Protein AF-A0A9E4KEC5-F1 (afdb_monomer_lite)

Radius of gyration: 15.19 Å; chains: 1; bounding box: 38×21×40 Å

Sequence (87 aa):
MPNIDLHHHIYIPEAEALAAKERERRPQHADSFEGFFPPVSSRYNAKMTEENWAVQLADAERKLSDMKADRLDMALASPPPPTFYYW

Foldseek 3Di:
DAAEAADAEADDVVLVVVLVVVCVVPVVPPQPCVVVDDPVVVVVVVVCCVPPVVCVRHPPVVVVVVCVVVVHPYYDYDHDPSSPDDD

Secondary structure (DSSP, 8-state):
---EEEEEE---HHHHHHHHHHHHH-GGG--TTTTTS-HHHHHHHHHHIIIIIHHHHH-HHHHHHHHHHTT-SEEEEE--GGG----

pLDDT: mean 83.68, std 10.07, range [57.12, 96.5]

Structure (mmCIF, N/CA/C/O backbone):
data_AF-A0A9E4KEC5-F1
#
_entry.id   AF-A0A9E4KEC5-F1
#
loop_
_atom_site.group_PDB
_atom_site.id
_atom_site.type_symbol
_atom_site.label_atom_id
_atom_site.label_alt_id
_atom_site.label_comp_id
_atom_site.label_asym_id
_atom_site.label_entity_id
_atom_site.label_seq_id
_atom_site.pdbx_PDB_ins_code
_atom_site.Cartn_x
_atom_site.Cartn_y
_atom_site.Cartn_z
_atom_site.occupancy
_atom_site.B_iso_or_equiv
_atom_site.auth_seq_id
_atom_site.auth_comp_id
_atom_site.auth_asym_id
_atom_site.auth_atom_id
_atom_site.pdbx_PDB_model_num
ATOM 1 N N . MET A 1 1 ? -16.450 -11.006 20.452 1.00 86.00 1 MET A N 1
ATOM 2 C CA . MET A 1 1 ? -15.244 -11.586 19.823 1.00 86.00 1 MET A CA 1
ATOM 3 C C . MET A 1 1 ? -14.464 -10.444 19.208 1.00 86.00 1 MET A C 1
ATOM 5 O O . MET A 1 1 ? -15.136 -9.584 18.653 1.00 86.00 1 MET A O 1
ATOM 9 N N . PRO A 1 2 ? -13.126 -10.419 19.319 1.00 93.38 2 PRO A N 1
ATOM 10 C CA . PRO A 1 2 ? -12.327 -9.430 18.606 1.00 93.38 2 PRO A CA 1
ATOM 11 C C . PRO A 1 2 ? -12.471 -9.626 17.088 1.00 93.38 2 PRO A C 1
ATOM 13 O O . PRO A 1 2 ? -12.425 -10.761 16.609 1.00 93.38 2 PRO A O 1
ATOM 16 N N . ASN A 1 3 ? -12.673 -8.535 16.356 1.00 96.50 3 ASN A N 1
ATOM 17 C CA . ASN A 1 3 ? -12.738 -8.471 14.902 1.00 96.50 3 ASN A CA 1
ATOM 18 C C . ASN A 1 3 ? -11.361 -8.084 14.353 1.00 96.50 3 ASN A C 1
ATOM 20 O O . ASN A 1 3 ? -10.903 -6.956 14.539 1.00 96.50 3 ASN A O 1
ATOM 24 N N . ILE A 1 4 ? -10.682 -9.041 13.727 1.00 96.31 4 ILE A N 1
ATOM 25 C CA . ILE A 1 4 ? -9.285 -8.906 13.315 1.00 96.31 4 ILE A CA 1
ATOM 26 C C . ILE A 1 4 ? -9.206 -9.067 11.800 1.00 96.31 4 ILE A C 1
ATOM 28 O O . ILE A 1 4 ? -9.554 -10.126 11.277 1.00 96.31 4 ILE A O 1
ATOM 32 N N . ASP A 1 5 ? -8.702 -8.042 11.117 1.00 94.81 5 ASP A N 1
ATOM 33 C CA . ASP A 1 5 ? -8.356 -8.121 9.699 1.00 94.81 5 ASP A CA 1
ATOM 34 C C . ASP A 1 5 ? -6.951 -8.722 9.541 1.00 94.81 5 ASP A C 1
ATOM 36 O O . ASP A 1 5 ? -5.981 -8.250 10.136 1.00 94.81 5 ASP A O 1
ATOM 40 N N . LEU A 1 6 ? -6.843 -9.790 8.754 1.00 95.19 6 LEU A N 1
ATOM 41 C CA . LEU A 1 6 ? -5.582 -10.486 8.486 1.00 95.19 6 LEU A CA 1
ATOM 42 C C . LEU A 1 6 ? -4.979 -10.123 7.124 1.00 95.19 6 LEU A C 1
ATOM 44 O O . LEU A 1 6 ? -3.899 -10.613 6.796 1.00 95.19 6 LEU A O 1
ATOM 48 N N . HIS A 1 7 ? -5.664 -9.301 6.328 1.00 92.50 7 HIS A N 1
ATOM 49 C CA . HIS A 1 7 ? -5.255 -8.945 4.976 1.00 92.50 7 HIS A CA 1
ATOM 50 C C . HIS A 1 7 ? -5.295 -7.428 4.788 1.00 92.50 7 HIS A C 1
ATOM 52 O O . HIS A 1 7 ? -6.048 -6.895 3.974 1.00 92.50 7 HIS A O 1
ATOM 58 N N . HIS A 1 8 ? -4.420 -6.739 5.519 1.00 90.06 8 HIS A N 1
ATOM 59 C CA . HIS A 1 8 ? -4.261 -5.298 5.413 1.00 90.06 8 HIS A CA 1
ATOM 60 C C . HIS A 1 8 ? -2.914 -4.933 4.781 1.00 90.06 8 HIS A C 1
ATOM 62 O O . HIS A 1 8 ? -1.898 -5.590 5.031 1.00 90.06 8 HIS A O 1
ATOM 68 N N . HIS A 1 9 ? -2.880 -3.856 3.990 1.00 90.44 9 HIS A N 1
ATOM 69 C CA . HIS A 1 9 ? -1.646 -3.369 3.367 1.00 90.44 9 HIS A CA 1
ATOM 70 C C . HIS A 1 9 ? -1.280 -1.954 3.801 1.00 90.44 9 HIS A C 1
ATOM 72 O O . HIS A 1 9 ? -2.154 -1.091 3.875 1.00 90.44 9 HIS A O 1
ATOM 78 N N . ILE A 1 10 ? 0.008 -1.704 4.045 1.00 89.44 10 ILE A N 1
ATOM 79 C CA . ILE A 1 10 ? 0.561 -0.374 4.335 1.00 89.44 10 ILE A CA 1
ATOM 80 C C . ILE A 1 10 ? 1.765 -0.094 3.435 1.00 89.44 10 ILE A C 1
ATOM 82 O O . ILE A 1 10 ? 2.609 -0.962 3.226 1.00 89.44 10 ILE A O 1
ATOM 86 N N . TYR A 1 11 ? 1.831 1.118 2.897 1.00 87.31 11 TYR A N 1
ATOM 87 C CA . TYR A 1 11 ? 2.934 1.591 2.072 1.00 87.31 11 TYR A CA 1
ATOM 88 C C . TYR A 1 11 ? 3.820 2.540 2.880 1.00 87.31 11 TYR A C 1
ATOM 90 O O . TYR A 1 11 ? 3.320 3.475 3.498 1.00 87.31 11 TYR A O 1
ATOM 98 N N . ILE A 1 12 ? 5.133 2.303 2.860 1.00 86.19 12 ILE A N 1
ATOM 99 C CA . ILE A 1 12 ? 6.130 3.125 3.554 1.00 86.19 12 ILE A CA 1
ATOM 100 C C . ILE A 1 12 ? 7.041 3.745 2.484 1.00 86.19 12 ILE A C 1
ATOM 102 O O . ILE A 1 12 ? 7.883 3.028 1.932 1.00 86.19 12 ILE A O 1
ATOM 106 N N . PRO A 1 13 ? 6.893 5.044 2.162 1.00 83.50 13 PRO A N 1
ATOM 107 C CA . PRO A 1 13 ? 7.671 5.700 1.107 1.00 83.50 13 PRO A CA 1
ATOM 108 C C . PRO A 1 13 ? 9.191 5.571 1.282 1.00 83.50 13 PRO A C 1
ATOM 110 O O . PRO A 1 13 ? 9.931 5.424 0.311 1.00 83.50 13 PRO A O 1
ATOM 113 N N . GLU A 1 14 ? 9.671 5.581 2.524 1.00 85.94 14 GLU A N 1
ATOM 114 C CA . GLU A 1 14 ? 11.087 5.441 2.858 1.00 85.94 14 GLU A CA 1
ATOM 115 C C . GLU A 1 14 ? 11.631 4.051 2.499 1.00 85.94 14 GLU A C 1
ATOM 117 O O . GLU A 1 14 ? 12.792 3.932 2.103 1.00 85.94 14 GLU A O 1
ATOM 122 N N . ALA A 1 15 ? 10.802 3.005 2.594 1.00 83.88 15 ALA A N 1
ATOM 123 C CA . ALA A 1 15 ? 11.184 1.649 2.211 1.00 83.88 15 ALA A CA 1
ATOM 124 C C . ALA A 1 15 ? 11.354 1.529 0.688 1.00 83.88 15 ALA A C 1
ATOM 126 O O . ALA A 1 15 ? 12.353 0.971 0.231 1.00 83.88 15 ALA A O 1
ATOM 127 N N . GLU A 1 16 ? 10.450 2.127 -0.096 1.00 81.94 16 GLU A N 1
ATOM 128 C CA . GLU A 1 16 ? 10.581 2.205 -1.559 1.00 81.94 16 GLU A CA 1
ATOM 129 C C . GLU A 1 16 ? 11.837 2.980 -1.966 1.00 81.94 16 GLU A C 1
ATOM 131 O O . GLU A 1 16 ? 12.592 2.527 -2.826 1.00 81.94 16 GLU A O 1
ATOM 136 N N . ALA A 1 17 ? 12.127 4.105 -1.305 1.00 85.00 17 ALA A N 1
ATOM 137 C CA . ALA A 1 17 ? 13.324 4.899 -1.587 1.00 85.00 17 ALA A CA 1
ATOM 138 C C . ALA A 1 17 ? 14.634 4.129 -1.326 1.00 85.00 17 ALA A C 1
ATOM 140 O O . ALA A 1 17 ? 15.637 4.353 -2.011 1.00 85.00 17 ALA A O 1
ATOM 141 N N . LEU A 1 18 ? 14.652 3.229 -0.337 1.00 84.69 18 LEU A N 1
ATOM 142 C CA . LEU A 1 18 ? 15.781 2.327 -0.092 1.00 84.69 18 LEU A CA 1
ATOM 143 C C . LEU A 1 18 ? 15.859 1.229 -1.158 1.00 84.69 18 LEU A C 1
ATOM 145 O O . LEU A 1 18 ?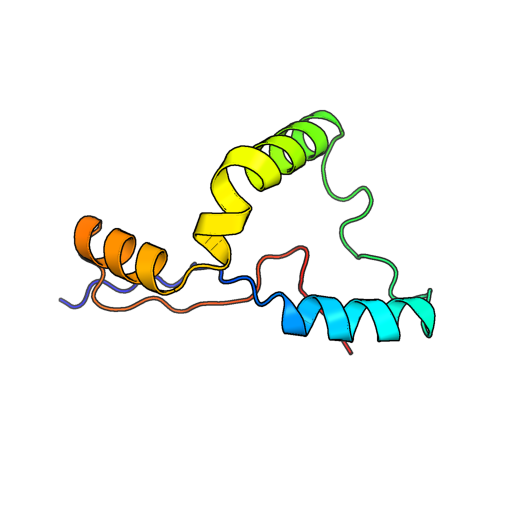 16.936 0.978 -1.699 1.00 84.69 18 LEU A O 1
ATOM 149 N N . ALA A 1 19 ? 14.726 0.614 -1.492 1.00 80.62 19 ALA A N 1
ATOM 150 C CA . ALA A 1 19 ? 14.662 -0.453 -2.480 1.00 80.62 19 ALA A CA 1
ATOM 151 C C . ALA A 1 19 ? 15.026 0.012 -3.897 1.00 80.62 19 ALA A C 1
ATOM 153 O O . ALA A 1 19 ? 15.676 -0.728 -4.634 1.00 80.6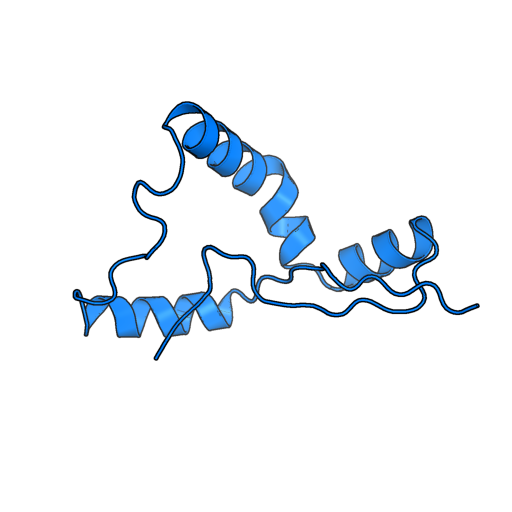2 19 ALA A O 1
ATOM 154 N N . ALA A 1 20 ? 14.648 1.233 -4.282 1.00 80.50 20 ALA A N 1
ATOM 155 C CA . ALA A 1 20 ? 14.998 1.819 -5.574 1.00 80.50 20 ALA A CA 1
ATOM 156 C C . ALA A 1 20 ? 16.525 1.901 -5.766 1.00 80.50 20 ALA A C 1
ATOM 158 O O . ALA A 1 20 ? 17.043 1.488 -6.802 1.00 80.50 20 ALA A O 1
ATOM 159 N N . LYS A 1 21 ? 17.261 2.331 -4.729 1.00 83.31 21 LYS A N 1
ATOM 160 C CA . LYS A 1 21 ? 18.735 2.406 -4.753 1.00 83.31 21 LYS A CA 1
ATOM 161 C C . LYS A 1 21 ? 19.390 1.038 -4.933 1.00 8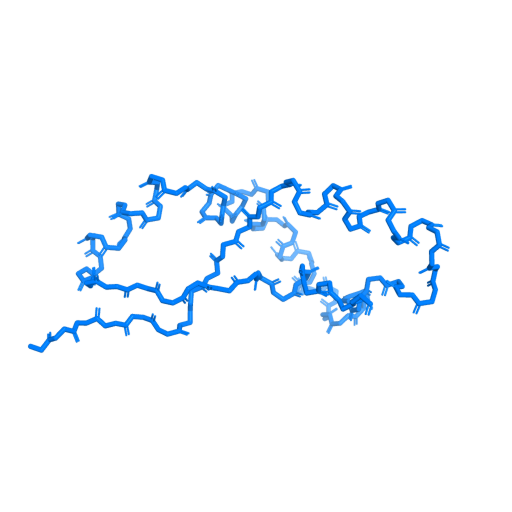3.31 21 LYS A C 1
ATOM 163 O O . LYS A 1 21 ? 20.418 0.931 -5.597 1.00 83.31 21 LYS A O 1
ATOM 168 N N . GLU A 1 22 ? 18.826 -0.007 -4.333 1.00 79.38 22 GLU A N 1
ATOM 169 C CA . GLU A 1 22 ? 19.352 -1.362 -4.509 1.00 79.38 22 GLU A CA 1
ATOM 170 C C . GLU A 1 22 ? 18.965 -1.972 -5.861 1.00 79.38 22 GLU A C 1
ATOM 172 O O . GLU A 1 22 ? 19.798 -2.651 -6.463 1.00 79.38 22 GLU A O 1
ATOM 177 N N . ARG A 1 23 ? 17.770 -1.677 -6.394 1.00 77.81 23 ARG A N 1
ATOM 178 C CA . ARG A 1 23 ? 17.366 -2.077 -7.755 1.00 77.81 23 ARG A CA 1
ATOM 179 C C . ARG A 1 23 ? 18.314 -1.532 -8.820 1.00 77.81 23 ARG A C 1
ATOM 181 O O . ARG A 1 23 ? 18.734 -2.288 -9.692 1.00 77.81 23 ARG A O 1
ATOM 188 N N . GLU A 1 24 ? 18.725 -0.267 -8.708 1.00 77.88 24 GLU A N 1
ATOM 189 C CA . GLU A 1 24 ? 19.732 0.329 -9.604 1.00 77.88 24 GLU A CA 1
ATOM 190 C C . GLU A 1 24 ? 21.063 -0.441 -9.591 1.00 77.88 24 GLU A C 1
ATOM 192 O O . GLU A 1 24 ? 21.729 -0.568 -10.617 1.00 77.88 24 GLU A O 1
ATOM 197 N N . ARG A 1 25 ? 21.454 -0.983 -8.431 1.00 76.50 25 ARG A N 1
ATOM 198 C CA . ARG A 1 25 ? 22.703 -1.743 -8.261 1.00 76.50 25 ARG A CA 1
ATOM 199 C C . ARG A 1 25 ? 22.579 -3.212 -8.653 1.00 76.50 25 ARG A C 1
ATOM 201 O O . ARG A 1 25 ? 23.601 -3.862 -8.872 1.00 76.50 25 ARG A O 1
ATOM 208 N N . ARG A 1 26 ? 21.360 -3.751 -8.699 1.00 70.06 26 ARG A N 1
ATOM 209 C CA . ARG A 1 26 ? 21.082 -5.174 -8.924 1.00 70.06 26 ARG A CA 1
ATOM 210 C C . ARG A 1 26 ? 19.922 -5.362 -9.916 1.00 70.06 26 ARG A C 1
ATOM 212 O O . ARG A 1 26 ? 18.825 -5.758 -9.515 1.00 70.06 26 ARG A O 1
ATOM 219 N N . PRO A 1 27 ? 20.151 -5.130 -11.220 1.00 64.38 27 PRO A N 1
ATOM 220 C CA . PRO A 1 27 ? 19.100 -5.169 -12.239 1.00 64.38 27 PRO A CA 1
ATOM 221 C C . PRO A 1 27 ? 18.427 -6.543 -12.403 1.00 64.38 27 PRO A C 1
ATOM 223 O O . PRO A 1 27 ? 17.318 -6.620 -12.916 1.00 64.38 27 PRO A O 1
ATOM 226 N N . GLN A 1 28 ? 19.042 -7.635 -11.933 1.00 58.31 28 GLN A N 1
ATOM 227 C CA . GLN A 1 28 ? 18.419 -8.964 -11.897 1.00 58.31 28 GLN A CA 1
ATOM 228 C C . GLN A 1 28 ? 17.251 -9.086 -10.898 1.00 58.31 28 GLN A C 1
ATOM 230 O O . GLN A 1 28 ? 16.538 -10.085 -10.927 1.00 58.31 28 GLN A O 1
ATOM 235 N N . HIS A 1 29 ? 17.047 -8.082 -10.037 1.00 57.53 29 HIS A N 1
ATOM 236 C CA . HIS A 1 29 ? 15.866 -7.924 -9.180 1.00 57.53 29 HIS A CA 1
ATOM 237 C C . HIS A 1 29 ? 14.941 -6.816 -9.707 1.00 57.53 29 HIS A C 1
ATOM 239 O O . HIS A 1 29 ? 14.322 -6.097 -8.920 1.00 57.53 29 HIS A O 1
ATOM 245 N N . ALA A 1 30 ? 14.891 -6.643 -11.036 1.00 57.12 30 ALA A N 1
ATOM 246 C CA . ALA A 1 30 ? 13.889 -5.818 -11.700 1.00 57.12 30 ALA A CA 1
ATOM 247 C C . ALA A 1 30 ? 12.497 -6.116 -11.125 1.00 57.12 30 ALA A C 1
ATOM 249 O O . ALA A 1 30 ? 12.210 -7.256 -10.752 1.00 57.12 30 ALA A O 1
ATOM 250 N N . ASP A 1 31 ? 11.686 -5.064 -11.010 1.00 62.53 31 ASP A N 1
ATOM 251 C CA . ASP A 1 31 ? 10.371 -5.084 -10.373 1.00 62.53 31 ASP A CA 1
ATOM 252 C C . ASP A 1 31 ? 9.592 -6.345 -10.773 1.00 62.53 31 ASP A C 1
ATOM 254 O O . ASP A 1 31 ? 9.230 -6.530 -11.937 1.00 62.53 31 ASP A O 1
ATOM 258 N N . SER A 1 32 ? 9.353 -7.235 -9.803 1.00 59.91 32 SER A N 1
ATOM 259 C CA . SER A 1 32 ? 8.716 -8.537 -10.031 1.00 59.91 32 SER A CA 1
ATOM 260 C C . SER A 1 32 ? 7.278 -8.424 -10.543 1.00 59.91 32 SER A C 1
ATOM 262 O O . SER A 1 32 ? 6.646 -9.444 -10.827 1.00 59.91 32 SER A O 1
ATOM 264 N N . PHE A 1 33 ? 6.752 -7.201 -10.643 1.00 67.94 33 PHE A N 1
ATOM 265 C CA . PHE A 1 33 ? 5.414 -6.910 -11.124 1.00 67.94 33 PHE A CA 1
ATOM 266 C C . PHE A 1 33 ? 5.370 -6.265 -12.515 1.00 67.94 33 PHE A C 1
ATOM 268 O O . PHE A 1 33 ? 4.270 -6.064 -13.044 1.00 67.94 33 PHE A O 1
ATOM 275 N N . GLU A 1 34 ? 6.512 -5.993 -13.157 1.00 69.62 34 GLU A N 1
ATOM 276 C CA . GLU A 1 34 ? 6.523 -5.540 -14.550 1.00 69.62 34 GLU A CA 1
ATOM 277 C C . GLU A 1 34 ? 5.904 -6.619 -15.459 1.00 69.62 34 GLU A C 1
ATOM 279 O O . GLU A 1 34 ? 6.384 -7.745 -15.561 1.00 69.62 34 GLU A O 1
ATOM 284 N N . GLY A 1 35 ? 4.770 -6.296 -16.088 1.00 71.62 35 GLY A N 1
ATOM 285 C CA . GLY A 1 35 ? 4.010 -7.248 -16.907 1.00 71.62 35 GLY A CA 1
ATOM 286 C C . GLY A 1 35 ? 3.186 -8.282 -16.124 1.00 71.62 35 GLY A C 1
ATOM 287 O O . GLY A 1 35 ? 2.575 -9.149 -16.745 1.00 71.62 35 GLY A O 1
ATOM 288 N N . PHE A 1 36 ? 3.109 -8.188 -14.791 1.00 76.69 36 PHE A N 1
ATOM 289 C CA . PHE A 1 36 ? 2.324 -9.117 -13.963 1.00 76.69 36 PHE A CA 1
ATOM 290 C C . PHE A 1 36 ? 0.812 -8.976 -14.179 1.00 76.69 36 PHE A C 1
ATOM 292 O O . PHE A 1 36 ? 0.070 -9.958 -14.135 1.00 76.69 36 PHE A O 1
ATOM 299 N N . PHE A 1 37 ? 0.343 -7.756 -14.445 1.00 84.00 37 PHE A N 1
ATOM 300 C CA . PHE A 1 37 ? -1.067 -7.474 -14.699 1.00 84.00 37 PHE A CA 1
ATOM 301 C C . PHE A 1 37 ? -1.340 -7.273 -16.199 1.00 84.00 37 PHE A C 1
ATOM 303 O O . PHE A 1 37 ? -0.524 -6.665 -16.900 1.00 84.00 37 PHE A O 1
ATOM 310 N N . PRO A 1 38 ? -2.514 -7.693 -16.711 1.00 91.62 38 PRO A N 1
ATOM 311 C CA . PRO A 1 38 ? -2.950 -7.328 -18.054 1.00 91.62 38 PRO A CA 1
ATOM 312 C C . PRO A 1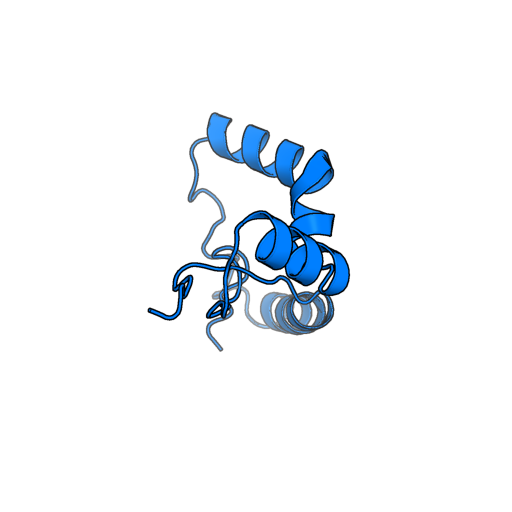 38 ? -2.991 -5.799 -18.237 1.00 91.62 38 PRO A C 1
ATOM 314 O O . PRO A 1 38 ? -3.337 -5.090 -17.288 1.00 91.62 38 PRO A O 1
ATOM 317 N N . PRO A 1 39 ? -2.768 -5.258 -19.454 1.00 91.06 39 PRO A N 1
ATOM 318 C CA . PRO A 1 39 ? -2.678 -3.808 -19.675 1.00 91.06 39 PRO A CA 1
ATOM 319 C C . PRO A 1 39 ? -3.881 -2.997 -19.175 1.00 91.06 39 PRO A C 1
ATOM 321 O O . PRO A 1 39 ? -3.739 -1.843 -18.775 1.00 91.06 39 PRO A O 1
ATOM 324 N N . VAL A 1 40 ? -5.082 -3.586 -19.198 1.00 94.69 40 VAL A N 1
ATOM 325 C CA . VAL A 1 40 ? -6.295 -2.949 -18.666 1.00 94.69 40 VAL A CA 1
ATOM 326 C C . VAL A 1 40 ? -6.235 -2.782 -17.147 1.00 94.69 40 VAL A C 1
ATOM 328 O O . VAL A 1 40 ? -6.550 -1.706 -16.643 1.00 94.69 40 VAL A O 1
ATOM 331 N N . SER A 1 41 ? -5.769 -3.806 -16.433 1.00 90.25 41 SER A N 1
ATOM 332 C CA . SER A 1 41 ? -5.605 -3.787 -14.982 1.00 90.25 41 SER A CA 1
ATOM 333 C C . SER A 1 41 ? -4.480 -2.847 -14.573 1.00 90.25 41 SER A C 1
ATOM 335 O O . SER A 1 41 ? -4.668 -2.068 -13.649 1.00 90.25 41 SER A O 1
ATOM 337 N N . SER A 1 42 ? -3.359 -2.827 -15.302 1.00 87.12 42 SER A N 1
ATOM 338 C CA . SER A 1 42 ? -2.262 -1.889 -15.026 1.00 87.12 42 SER A CA 1
ATOM 339 C C . SER A 1 42 ? -2.719 -0.433 -15.122 1.00 87.12 42 SER A C 1
ATOM 341 O O . SER A 1 42 ? -2.436 0.356 -14.226 1.00 87.12 42 SER A O 1
ATOM 343 N N . ARG A 1 43 ? -3.492 -0.076 -16.161 1.00 90.56 43 ARG A N 1
ATOM 344 C CA . ARG A 1 43 ? -4.052 1.282 -16.300 1.00 90.56 43 ARG A CA 1
ATOM 345 C C . ARG A 1 43 ? -5.031 1.631 -15.182 1.00 90.56 43 ARG A C 1
ATOM 347 O O . ARG A 1 43 ? -4.994 2.747 -14.674 1.00 90.56 43 ARG A O 1
ATOM 354 N N . TYR A 1 44 ? -5.902 0.693 -14.808 1.00 91.06 44 TYR A N 1
ATOM 355 C CA . TYR A 1 44 ? -6.838 0.896 -13.703 1.00 91.06 44 TYR A CA 1
ATOM 356 C C . TYR A 1 44 ? -6.099 1.085 -12.372 1.00 91.06 44 TYR A C 1
ATOM 358 O O . TYR A 1 44 ? -6.383 2.030 -11.643 1.00 91.06 44 TYR A O 1
ATOM 366 N N . ASN A 1 45 ? -5.112 0.234 -12.090 1.00 86.38 45 ASN A N 1
ATOM 367 C CA . ASN A 1 45 ? -4.325 0.290 -10.864 1.00 86.38 45 ASN A CA 1
ATOM 368 C C . ASN A 1 45 ? -3.514 1.587 -10.773 1.00 86.38 45 ASN A C 1
ATOM 370 O O . ASN A 1 45 ? -3.483 2.195 -9.708 1.00 86.38 45 ASN A O 1
ATOM 374 N N . ALA A 1 46 ? -2.912 2.044 -11.877 1.00 84.94 46 ALA A N 1
ATOM 375 C CA . ALA A 1 46 ? -2.207 3.326 -11.930 1.00 84.94 46 ALA A CA 1
ATOM 376 C C . ALA A 1 46 ? -3.141 4.492 -11.568 1.00 84.94 46 ALA A C 1
ATOM 378 O O . ALA A 1 46 ? -2.858 5.241 -10.636 1.00 84.94 46 ALA A O 1
ATOM 379 N N . LYS A 1 47 ? -4.312 4.562 -12.216 1.00 91.12 47 LYS A N 1
ATOM 380 C CA . LYS A 1 47 ? -5.335 5.571 -11.917 1.00 91.12 47 LYS A CA 1
ATOM 381 C C . LYS A 1 47 ? -5.768 5.535 -10.446 1.00 91.12 47 LYS A C 1
ATOM 383 O O . LYS A 1 47 ? -5.794 6.561 -9.779 1.00 91.12 47 LYS A O 1
ATOM 388 N N . MET A 1 48 ? -6.086 4.352 -9.922 1.00 89.31 48 MET A N 1
ATOM 389 C CA . MET A 1 48 ? -6.530 4.211 -8.533 1.00 89.31 48 MET A CA 1
ATOM 390 C C . MET A 1 48 ? -5.432 4.536 -7.520 1.00 89.31 48 MET A C 1
ATOM 392 O O . MET A 1 48 ? -5.738 5.019 -6.431 1.00 89.31 48 MET A O 1
ATOM 396 N N . THR A 1 49 ? -4.170 4.294 -7.873 1.00 84.56 49 THR A N 1
ATOM 397 C CA . THR A 1 49 ? -3.019 4.653 -7.042 1.00 84.56 49 THR A CA 1
ATOM 398 C C . THR A 1 49 ? -2.914 6.164 -6.899 1.00 84.56 49 THR A C 1
ATOM 400 O O . THR A 1 49 ? -2.807 6.649 -5.775 1.00 84.56 49 THR A O 1
ATOM 403 N N . GLU A 1 50 ? -3.024 6.895 -8.009 1.00 84.81 50 GLU A N 1
ATOM 404 C CA . GLU A 1 50 ? -3.005 8.361 -8.032 1.00 84.81 50 GLU A CA 1
ATOM 405 C C . GLU A 1 50 ? -4.212 8.979 -7.313 1.00 84.81 50 GLU A C 1
ATOM 407 O O . GLU A 1 50 ? -4.055 9.928 -6.548 1.00 84.81 50 GLU A O 1
ATOM 412 N N . GLU A 1 51 ? -5.416 8.443 -7.533 1.00 86.31 51 GLU A N 1
ATOM 413 C CA . GLU A 1 51 ? -6.655 9.051 -7.035 1.00 86.31 51 GLU A CA 1
ATOM 414 C C . GLU A 1 51 ? -6.986 8.690 -5.579 1.00 86.31 51 GLU A C 1
ATOM 416 O O . GLU A 1 51 ? -7.578 9.504 -4.874 1.00 86.31 51 GLU A O 1
ATOM 421 N N . ASN A 1 52 ? -6.651 7.474 -5.126 1.00 81.62 52 ASN A N 1
ATOM 422 C CA . ASN A 1 52 ? -7.157 6.931 -3.859 1.00 81.62 52 ASN A CA 1
ATOM 423 C C . ASN A 1 52 ? -6.087 6.214 -3.024 1.00 81.62 52 ASN A C 1
ATOM 425 O O . ASN A 1 52 ? -5.901 6.526 -1.843 1.00 81.62 52 ASN A O 1
ATOM 429 N N . TRP A 1 53 ? -5.406 5.221 -3.602 1.00 83.19 53 TRP A N 1
ATOM 430 C CA . TRP A 1 53 ? -4.640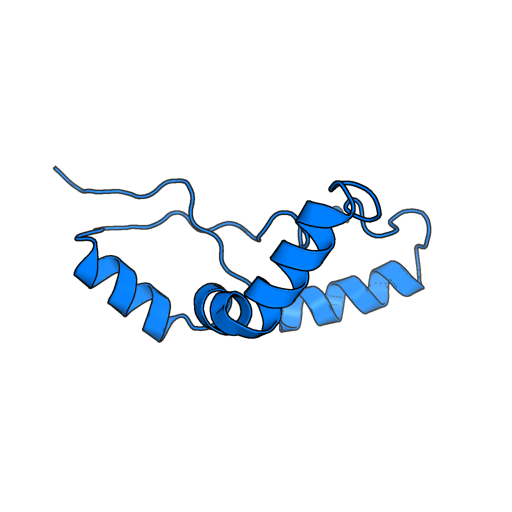 4.258 -2.809 1.00 83.19 53 TRP A CA 1
ATOM 431 C C . TRP A 1 53 ? -3.361 4.842 -2.220 1.00 83.19 53 TRP A C 1
ATOM 433 O O . TRP A 1 53 ? -2.975 4.411 -1.139 1.00 83.19 53 TRP A O 1
ATOM 443 N N . ALA A 1 54 ? -2.733 5.839 -2.855 1.00 77.44 54 ALA A N 1
ATOM 444 C CA . ALA A 1 54 ? -1.533 6.471 -2.306 1.00 77.44 54 ALA A CA 1
ATOM 445 C C . ALA A 1 54 ? -1.763 7.003 -0.880 1.00 77.44 54 ALA A C 1
ATOM 447 O O . ALA A 1 54 ? -0.966 6.734 0.016 1.00 77.44 54 ALA A O 1
ATOM 448 N N . VAL A 1 55 ? -2.893 7.680 -0.645 1.00 81.56 55 VAL A N 1
ATOM 449 C CA . VAL A 1 55 ? -3.258 8.178 0.690 1.00 81.56 55 VAL A CA 1
ATOM 450 C C . VAL A 1 55 ? -3.714 7.029 1.588 1.00 81.56 55 VAL A C 1
ATOM 452 O O . VAL A 1 55 ? -3.217 6.892 2.699 1.00 81.56 55 VAL A O 1
ATOM 455 N N . GLN A 1 56 ? -4.606 6.154 1.110 1.00 82.50 56 GLN A N 1
ATOM 456 C CA . GLN A 1 56 ? -5.148 5.051 1.924 1.00 82.50 56 GLN A CA 1
ATOM 457 C C . GLN A 1 56 ? -4.092 4.039 2.390 1.00 82.50 56 GLN A C 1
ATOM 459 O O . GLN A 1 56 ? -4.283 3.364 3.404 1.00 82.50 56 GLN A O 1
ATOM 464 N N . LEU A 1 57 ? -3.002 3.882 1.637 1.00 85.06 57 LEU A N 1
ATOM 465 C CA . LEU A 1 57 ? -1.924 2.956 1.963 1.00 85.06 57 LEU A CA 1
ATOM 466 C C . LEU A 1 57 ? -0.846 3.597 2.838 1.00 85.06 57 LEU A C 1
ATOM 468 O O . LEU A 1 57 ? -0.275 2.872 3.645 1.00 85.06 57 LEU A O 1
ATOM 472 N N . ALA A 1 58 ? -0.579 4.900 2.712 1.00 85.44 58 ALA A N 1
ATOM 473 C CA . ALA A 1 58 ? 0.503 5.569 3.441 1.00 85.44 58 ALA A CA 1
ATOM 474 C C . ALA A 1 58 ? 0.052 6.289 4.726 1.00 85.44 58 ALA A C 1
ATOM 476 O O . ALA A 1 58 ? 0.838 6.425 5.661 1.00 85.44 58 ALA A O 1
ATOM 477 N N . ASP A 1 59 ? -1.199 6.752 4.794 1.00 88.62 59 ASP A N 1
ATOM 478 C CA . ASP A 1 59 ? -1.704 7.547 5.916 1.00 88.62 59 ASP A CA 1
ATOM 479 C C . ASP A 1 59 ? -2.222 6.651 7.055 1.00 88.62 59 ASP A C 1
ATOM 481 O O . ASP A 1 59 ? -3.299 6.047 6.986 1.00 88.62 59 ASP A O 1
ATOM 485 N N . ALA A 1 60 ? -1.442 6.581 8.135 1.00 86.06 60 ALA A N 1
ATOM 486 C CA . ALA A 1 60 ? -1.783 5.806 9.321 1.00 86.06 60 ALA A CA 1
ATOM 487 C C . ALA A 1 60 ? -3.022 6.344 10.062 1.00 86.06 60 ALA A C 1
ATOM 489 O O . ALA A 1 60 ? -3.798 5.552 10.598 1.00 86.06 60 ALA A O 1
ATOM 490 N N . GLU A 1 61 ? -3.243 7.662 10.089 1.00 89.94 61 GLU A N 1
ATOM 491 C CA . GLU A 1 61 ? -4.405 8.254 10.762 1.00 89.94 61 GLU A CA 1
ATOM 492 C C . GLU A 1 61 ? -5.689 7.925 10.006 1.00 89.94 61 GLU A C 1
ATOM 494 O O . GLU A 1 61 ? -6.688 7.515 10.610 1.00 89.94 61 GLU A O 1
ATOM 499 N N . ARG A 1 62 ? -5.643 8.020 8.672 1.00 88.31 62 ARG A N 1
ATOM 500 C CA . ARG A 1 62 ? -6.756 7.603 7.821 1.00 88.31 62 ARG A CA 1
ATOM 501 C C . ARG A 1 62 ? -7.082 6.125 8.017 1.00 88.31 62 ARG A C 1
ATOM 503 O O . ARG A 1 62 ? -8.246 5.796 8.233 1.00 88.31 62 ARG A O 1
ATOM 510 N N . LYS A 1 63 ? -6.075 5.246 8.027 1.00 88.44 63 LYS A N 1
ATOM 511 C CA . LYS A 1 63 ? -6.266 3.809 8.291 1.00 88.44 63 LYS A CA 1
ATOM 512 C C . LYS A 1 63 ? -6.920 3.540 9.641 1.00 88.44 63 LYS A C 1
ATOM 514 O O . LYS A 1 63 ? -7.856 2.752 9.715 1.00 88.44 63 LYS A O 1
ATOM 519 N N . LEU A 1 64 ? -6.475 4.217 10.700 1.00 90.38 64 LEU A N 1
ATOM 520 C CA . LEU A 1 64 ? 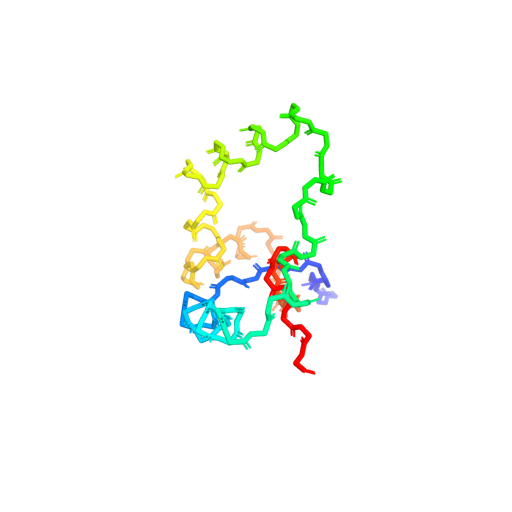-7.090 4.091 12.024 1.00 90.38 64 LEU A CA 1
ATOM 521 C C . LEU A 1 64 ? -8.553 4.559 12.022 1.00 90.38 64 LEU A C 1
ATOM 523 O O . LEU A 1 64 ? -9.384 3.980 12.723 1.00 90.38 64 LEU A O 1
ATOM 527 N N . SER A 1 65 ? -8.885 5.596 11.249 1.00 92.31 65 SER A N 1
ATOM 528 C CA . SER A 1 65 ? -10.269 6.043 11.064 1.00 92.31 65 SER A CA 1
ATOM 529 C C . SER A 1 65 ? -11.112 5.010 10.313 1.00 92.31 65 SER A C 1
ATOM 531 O O . SER A 1 65 ? -12.223 4.708 10.749 1.00 92.31 65 SER A O 1
ATOM 533 N N . ASP A 1 66 ? -10.589 4.445 9.225 1.00 90.38 66 ASP A N 1
ATOM 534 C CA . ASP A 1 66 ? -11.279 3.420 8.436 1.00 90.38 66 ASP A CA 1
ATOM 535 C C . ASP A 1 66 ? -11.506 2.150 9.286 1.00 90.38 66 ASP A C 1
ATOM 537 O O . ASP A 1 66 ? -12.629 1.659 9.372 1.00 90.38 66 ASP A O 1
ATOM 541 N N . MET A 1 67 ? -10.506 1.711 10.064 1.00 93.12 67 MET A N 1
ATOM 542 C CA . MET A 1 67 ? -10.646 0.606 11.027 1.00 93.12 67 MET A CA 1
ATOM 543 C C . MET A 1 67 ? -11.765 0.844 12.049 1.00 93.12 67 MET A C 1
ATOM 545 O O . MET A 1 67 ? -12.521 -0.073 12.368 1.00 93.12 67 MET A O 1
ATOM 549 N N . LYS A 1 68 ? -11.904 2.074 12.563 1.00 94.56 68 LYS A N 1
ATOM 550 C CA . LYS A 1 68 ? -12.999 2.430 13.482 1.00 94.56 68 LYS A CA 1
ATOM 551 C C . LYS A 1 68 ? -14.361 2.367 12.793 1.00 94.56 68 LYS A C 1
ATOM 553 O O . LYS A 1 68 ? -15.316 1.889 13.406 1.00 94.56 68 LYS A O 1
ATOM 558 N N . ALA A 1 69 ? -14.458 2.843 11.552 1.00 94.31 69 ALA A N 1
ATOM 559 C CA . ALA A 1 69 ? -15.692 2.791 10.770 1.00 94.31 69 ALA A CA 1
ATOM 560 C C . ALA A 1 69 ? -16.118 1.339 10.486 1.00 94.31 69 ALA A C 1
ATOM 562 O O . ALA A 1 69 ? -17.289 0.996 10.665 1.00 94.31 69 ALA A O 1
ATOM 563 N N . ASP A 1 70 ? -15.149 0.480 10.169 1.00 92.62 70 ASP A N 1
ATOM 564 C CA . ASP A 1 70 ? -15.343 -0.943 9.866 1.00 92.62 70 ASP A CA 1
ATOM 565 C C . ASP A 1 70 ? -15.428 -1.835 11.116 1.00 92.62 70 ASP A C 1
ATOM 567 O O . ASP A 1 70 ? -15.642 -3.045 11.019 1.00 92.62 70 ASP A O 1
ATOM 571 N N . ARG A 1 71 ? -15.317 -1.240 12.313 1.00 95.56 71 ARG A N 1
ATOM 572 C CA . ARG A 1 71 ? -15.357 -1.933 13.613 1.00 95.56 71 ARG A CA 1
ATOM 573 C C . ARG A 1 71 ? -14.293 -3.033 13.719 1.00 95.56 71 ARG A C 1
ATOM 575 O O . ARG A 1 71 ? -14.581 -4.133 14.194 1.00 95.56 71 ARG A O 1
ATOM 582 N N . LEU A 1 72 ? -13.084 -2.739 13.247 1.00 95.88 72 LEU A N 1
ATOM 583 C CA . LEU A 1 72 ? -11.902 -3.586 13.381 1.00 95.88 72 LEU A CA 1
ATOM 584 C C . LEU A 1 72 ? -11.186 -3.271 14.699 1.00 95.88 72 LEU A C 1
ATOM 586 O O . LEU A 1 72 ? -10.839 -2.121 14.967 1.00 95.88 72 LEU A O 1
ATOM 590 N N . ASP A 1 73 ? -10.930 -4.301 15.503 1.00 96.00 73 ASP A N 1
ATOM 591 C CA . ASP A 1 73 ? -10.152 -4.193 16.742 1.00 96.00 73 ASP A CA 1
ATOM 592 C C . ASP A 1 73 ? -8.641 -4.217 16.461 1.00 96.00 73 ASP A C 1
ATOM 594 O O . ASP A 1 73 ? -7.849 -3.654 17.215 1.00 96.00 73 ASP A O 1
ATOM 598 N N . MET A 1 74 ? -8.230 -4.883 15.377 1.00 94.88 74 MET A N 1
ATOM 599 C CA . MET A 1 74 ? -6.834 -5.001 14.959 1.00 94.88 74 MET A CA 1
ATOM 600 C C . MET A 1 74 ? -6.740 -5.305 13.462 1.00 94.88 74 MET A C 1
ATOM 602 O O . MET A 1 74 ? -7.620 -5.957 12.900 1.00 94.88 74 MET A O 1
ATOM 606 N N . ALA A 1 75 ? -5.642 -4.882 12.838 1.00 93.06 75 ALA A N 1
ATOM 607 C CA . ALA A 1 75 ? -5.276 -5.269 11.484 1.00 93.06 75 ALA A CA 1
ATOM 608 C C . ALA A 1 75 ? -3.822 -5.755 11.454 1.00 93.06 75 ALA A C 1
ATOM 610 O O . ALA A 1 75 ? -2.924 -5.081 11.964 1.00 93.06 75 ALA A O 1
ATOM 611 N N . LEU A 1 76 ? -3.585 -6.918 10.850 1.00 92.50 76 LEU A N 1
ATOM 612 C CA . LEU A 1 76 ? -2.246 -7.366 10.494 1.00 92.50 76 LEU A CA 1
ATOM 613 C C . LEU A 1 76 ? -1.872 -6.730 9.155 1.00 92.50 76 LEU A C 1
ATOM 615 O O . LEU A 1 76 ? -2.469 -7.039 8.123 1.00 92.50 76 LEU A O 1
ATOM 619 N N . ALA A 1 77 ? -0.892 -5.829 9.183 1.00 89.12 77 ALA A N 1
ATOM 620 C CA . ALA A 1 77 ? -0.444 -5.113 7.999 1.00 89.12 77 ALA A CA 1
ATOM 621 C C . ALA A 1 77 ? 0.788 -5.771 7.366 1.00 89.12 77 ALA A C 1
ATOM 623 O O . ALA A 1 77 ? 1.727 -6.166 8.057 1.00 89.12 77 ALA A O 1
ATOM 624 N N . SER A 1 78 ? 0.801 -5.829 6.038 1.00 88.56 78 SER A N 1
ATOM 625 C CA . SER A 1 78 ? 1.948 -6.233 5.219 1.00 88.56 78 SER A CA 1
ATOM 626 C C . SER A 1 78 ? 2.230 -5.183 4.134 1.00 88.56 78 SER A C 1
ATOM 628 O O . SER A 1 78 ? 1.347 -4.375 3.833 1.00 88.56 78 SER A O 1
ATOM 630 N N . PRO A 1 79 ? 3.424 -5.143 3.521 1.00 86.31 79 PRO A N 1
ATOM 631 C CA . PRO A 1 79 ? 3.637 -4.304 2.342 1.00 86.31 79 PRO A CA 1
ATOM 632 C C . PRO A 1 79 ? 2.648 -4.680 1.220 1.00 86.31 79 PRO A C 1
ATOM 634 O O . PRO A 1 79 ? 2.238 -5.840 1.139 1.00 86.31 79 PRO A O 1
ATOM 637 N N . PRO A 1 80 ? 2.205 -3.753 0.357 1.00 83.56 80 PRO A N 1
ATOM 638 C CA . PRO A 1 80 ? 1.443 -4.124 -0.830 1.00 83.56 80 PRO A CA 1
ATOM 639 C C . PRO A 1 80 ? 2.313 -4.953 -1.792 1.00 83.56 80 PRO A C 1
ATOM 641 O O . PRO A 1 80 ? 3.526 -4.726 -1.844 1.00 83.56 80 PRO A O 1
ATOM 644 N N . PRO A 1 81 ? 1.730 -5.863 -2.598 1.00 79.56 81 PRO A N 1
ATOM 645 C CA . PRO A 1 81 ? 2.504 -6.780 -3.435 1.00 79.56 81 PRO A CA 1
ATOM 646 C C . PRO A 1 81 ? 3.594 -6.121 -4.296 1.00 79.56 81 PRO A C 1
ATOM 648 O O . PRO A 1 81 ? 4.725 -6.591 -4.216 1.00 79.56 81 PRO A O 1
ATOM 651 N N . PRO A 1 82 ? 3.348 -4.990 -4.996 1.00 74.31 82 PRO A N 1
ATOM 652 C CA . PRO A 1 82 ? 4.380 -4.292 -5.780 1.00 74.31 82 PRO A CA 1
ATOM 653 C C . PRO A 1 82 ? 5.608 -3.819 -4.986 1.00 74.31 82 PRO A C 1
ATOM 655 O O . PRO A 1 82 ? 6.602 -3.408 -5.566 1.00 74.31 82 PRO A O 1
ATOM 658 N N . THR A 1 83 ? 5.545 -3.859 -3.655 1.00 76.00 83 THR A N 1
ATOM 659 C CA . THR A 1 83 ? 6.607 -3.412 -2.740 1.00 76.00 83 THR A CA 1
ATOM 660 C C . THR A 1 83 ? 7.211 -4.559 -1.934 1.00 76.00 83 THR A C 1
ATOM 662 O O . THR A 1 83 ? 7.845 -4.356 -0.899 1.00 76.00 83 THR A O 1
ATOM 665 N N . PHE A 1 84 ? 7.019 -5.797 -2.389 1.00 74.88 84 PHE A N 1
ATOM 666 C CA . PHE A 1 84 ? 7.746 -6.938 -1.852 1.00 74.88 84 PHE A CA 1
ATOM 667 C C . PHE A 1 84 ? 9.201 -6.899 -2.318 1.00 74.88 84 PHE A C 1
ATOM 669 O O . PHE A 1 84 ? 9.550 -7.383 -3.391 1.00 74.88 84 PHE A O 1
ATOM 676 N N . TYR A 1 85 ? 10.067 -6.324 -1.487 1.00 70.12 85 TYR A N 1
ATOM 677 C CA . TYR A 1 85 ? 11.507 -6.349 -1.719 1.00 70.12 85 TYR A CA 1
ATOM 678 C C . TYR A 1 85 ? 12.094 -7.628 -1.119 1.00 70.12 85 TYR A C 1
ATOM 680 O O . TYR A 1 85 ? 12.154 -7.791 0.102 1.00 70.12 85 TYR A O 1
ATOM 688 N N . TYR A 1 86 ? 12.520 -8.541 -1.985 1.00 62.41 86 TYR A N 1
ATOM 689 C CA . TYR A 1 86 ? 13.325 -9.700 -1.610 1.00 62.41 86 TYR A CA 1
ATOM 690 C C . TYR A 1 86 ? 14.805 -9.314 -1.770 1.00 62.41 86 TYR A C 1
ATOM 692 O O . TYR A 1 86 ? 15.228 -8.970 -2.874 1.00 62.41 86 TYR A O 1
ATOM 700 N N . TRP A 1 87 ? 15.551 -9.291 -0.662 1.00 59.06 87 TRP A N 1
ATOM 701 C CA . TRP A 1 87 ? 16.937 -8.798 -0.576 1.00 59.06 87 TRP A CA 1
ATOM 702 C C . TRP A 1 87 ? 17.988 -9.873 -0.859 1.00 59.06 87 TRP A C 1
ATOM 704 O O . TRP A 1 87 ? 17.744 -11.037 -0.467 1.00 59.06 87 TRP A O 1
#